Protein AF-A0A839GUZ5-F1 (afdb_monomer_lite)

Radius of gyration: 17.03 Å; chains: 1; bounding box: 44×26×49 Å

Secondary structure (DSSP, 8-state):
-EEEEEEEEE-BTB-TTGGG-TT-TTSSSSEEE-EEEEEEEEEEETTTTEEEEEEEEEEE-TTS-EEEEEEEEEEEEEEEETTEEEEEEEEEEEEEEE-GGGSTT--GGG--SBS-TT-SEEEEEEEEEEEEEEEEEEETTEEEEEEEEEETTTEEEEEEEEEE-SS---

Foldseek 3Di:
DWKKWFWKKAQCQFDPCLVLFPQNPVSRRRIGTKGWMKDKDWDADDLRFKIWMWMWIWIQPRNRWTWIKTWIWIKGWPDDDPQKTKMKIWAKMKIKTAQCLVPPPDDPVPDPFDDDSPDRMTIDIDGTWMKMKMWGHPDQFKTWIWIWTDPPNGMITIITGMGGHPDGND

pLDDT: mean 93.56, std 6.12, range [51.66, 98.44]

Sequence (170 aa):
MSLKYFGLSLHPKGDDNAELMPLNPDGKGYLVLNVGGSVSYEHFFASDKFSVKAIQALYADCALRFAGFTHLGVRAVVFQLGRHSLNGGLGPTLVYRRNWSELDGYNLSTSFFGGNPEDKWQYRMIWYAGEFEYNYRFKERTDFSVSFVPGYPNIMSLSFGVRYWLKNKE

Organism: NCBI:txid1549639

Structure (mmCIF, N/CA/C/O backbone):
data_AF-A0A839GUZ5-F1
#
_entry.id   AF-A0A839GUZ5-F1
#
loop_
_atom_site.group_PDB
_atom_site.id
_atom_site.type_symbol
_atom_site.label_atom_id
_atom_site.label_alt_id
_atom_site.label_comp_id
_atom_site.label_asym_id
_atom_site.label_entity_id
_atom_site.label_seq_id
_atom_site.pdbx_PDB_ins_code
_atom_site.Cartn_x
_atom_site.Cartn_y
_atom_site.Cartn_z
_atom_site.occupancy
_atom_site.B_iso_or_equiv
_atom_site.auth_seq_id
_atom_site.auth_comp_id
_atom_site.auth_asym_id
_atom_site.auth_atom_id
_atom_site.pdbx_PDB_model_num
ATOM 1 N N . MET A 1 1 ? -8.623 -9.215 11.159 1.00 94.88 1 MET A N 1
ATOM 2 C CA . MET A 1 1 ? -8.033 -9.699 9.889 1.00 94.88 1 MET A CA 1
ATOM 3 C C . MET A 1 1 ? -8.678 -8.947 8.737 1.00 94.88 1 MET A C 1
ATOM 5 O O . MET A 1 1 ? -9.864 -8.651 8.836 1.00 94.88 1 MET A O 1
ATOM 9 N N . SER A 1 2 ? -7.954 -8.634 7.666 1.00 97.00 2 SER A N 1
ATOM 10 C CA . SER A 1 2 ? -8.562 -8.088 6.445 1.00 97.00 2 SER A CA 1
ATOM 11 C C . SER A 1 2 ? -8.108 -8.832 5.202 1.00 97.00 2 SER A C 1
ATOM 13 O O . SER A 1 2 ? -6.964 -9.278 5.142 1.00 97.00 2 SER A O 1
ATOM 15 N N . LEU A 1 3 ? -8.980 -8.861 4.201 1.00 97.94 3 LEU A N 1
ATOM 16 C CA . LEU A 1 3 ? -8.663 -9.231 2.829 1.00 97.94 3 LEU A CA 1
ATOM 17 C C . LEU A 1 3 ? -9.056 -8.055 1.936 1.00 97.94 3 LEU A C 1
ATOM 19 O O . LEU A 1 3 ? -10.203 -7.600 1.992 1.00 97.94 3 LEU A O 1
ATOM 23 N N . LYS A 1 4 ? -8.115 -7.545 1.142 1.00 98.12 4 LYS A N 1
ATOM 24 C CA . LYS A 1 4 ? -8.364 -6.423 0.232 1.00 98.12 4 LYS A CA 1
ATOM 25 C C . LYS A 1 4 ? -7.815 -6.710 -1.147 1.00 98.12 4 LYS A C 1
ATOM 27 O O . LYS A 1 4 ? -6.736 -7.276 -1.270 1.00 98.12 4 LYS A O 1
ATOM 32 N N . TYR A 1 5 ? -8.534 -6.260 -2.159 1.00 96.50 5 TYR A N 1
ATOM 33 C CA . TYR A 1 5 ? -8.010 -6.107 -3.501 1.00 96.50 5 TYR A CA 1
ATOM 34 C C . TYR A 1 5 ? -7.038 -4.922 -3.525 1.00 96.50 5 TYR A C 1
ATOM 36 O O . TYR A 1 5 ? -7.365 -3.841 -3.021 1.00 96.50 5 TYR A O 1
ATOM 44 N N . PHE A 1 6 ? -5.842 -5.143 -4.070 1.00 89.75 6 PHE A N 1
ATOM 45 C CA . PHE A 1 6 ? -4.851 -4.099 -4.324 1.00 89.75 6 PHE A CA 1
ATOM 46 C C . PHE A 1 6 ? -4.990 -3.690 -5.783 1.00 89.75 6 PHE A C 1
ATOM 48 O O . PHE A 1 6 ? -4.690 -4.492 -6.665 1.00 89.75 6 PHE A O 1
ATOM 55 N N . GLY A 1 7 ? -5.540 -2.499 -6.014 1.00 78.75 7 GLY A N 1
ATOM 56 C CA . GLY A 1 7 ? -6.350 -2.314 -7.209 1.00 78.75 7 GLY A CA 1
ATOM 57 C C . GLY A 1 7 ? -6.048 -1.128 -8.087 1.00 78.75 7 GLY A C 1
ATOM 58 O O . GLY A 1 7 ? -6.332 -1.174 -9.281 1.00 78.75 7 GLY A O 1
ATOM 59 N N . LEU A 1 8 ? -5.537 -0.055 -7.498 1.00 91.50 8 LEU A N 1
ATOM 60 C CA . LEU A 1 8 ? -5.405 1.206 -8.203 1.00 91.50 8 LEU A CA 1
ATOM 61 C C . LEU A 1 8 ? -4.143 1.919 -7.757 1.00 91.50 8 LEU A C 1
ATOM 63 O O . LEU A 1 8 ? -3.989 2.218 -6.568 1.00 91.50 8 LEU A O 1
ATOM 67 N N . SER A 1 9 ? -3.292 2.219 -8.726 1.00 93.38 9 SER A N 1
ATOM 68 C CA . SER A 1 9 ? -2.168 3.128 -8.578 1.00 93.38 9 SER A CA 1
ATOM 69 C C . SER A 1 9 ? -2.464 4.431 -9.302 1.00 93.38 9 SER A C 1
ATOM 71 O O . SER A 1 9 ? -3.039 4.448 -10.388 1.00 93.38 9 SER A O 1
ATOM 73 N N . LEU A 1 10 ? -2.088 5.526 -8.660 1.00 93.25 10 LEU A N 1
ATOM 74 C CA . LEU A 1 10 ? -2.246 6.884 -9.146 1.00 93.25 10 LEU A CA 1
ATOM 75 C C . LEU A 1 10 ? -0.852 7.496 -9.259 1.00 93.25 10 LEU A C 1
ATOM 77 O O . LEU A 1 10 ? -0.152 7.581 -8.246 1.00 93.25 10 LEU A O 1
ATOM 81 N N . HIS A 1 11 ? -0.469 7.941 -10.452 1.00 93.31 11 HIS A N 1
ATOM 82 C CA . HIS A 1 11 ? 0.776 8.667 -10.696 1.00 93.31 11 HIS A CA 1
ATOM 83 C C . HIS A 1 11 ? 0.412 10.134 -10.961 1.00 93.31 11 HIS A C 1
ATOM 85 O O . HIS A 1 11 ? -0.047 10.471 -12.053 1.00 93.31 11 HIS A O 1
ATOM 91 N N . PRO A 1 12 ? 0.568 11.047 -9.983 1.00 90.06 12 PRO A N 1
ATOM 92 C CA . PRO A 1 12 ? 0.057 12.418 -10.092 1.00 90.06 12 PRO A CA 1
ATOM 93 C C . PRO A 1 12 ? 0.580 13.214 -11.294 1.00 90.06 12 PRO A C 1
ATOM 95 O O . PRO A 1 12 ? -0.047 14.187 -11.707 1.00 90.06 12 PRO A O 1
ATOM 98 N N . LYS A 1 13 ? 1.737 12.825 -11.838 1.00 91.94 13 LYS A N 1
ATOM 99 C CA . LYS A 1 13 ? 2.401 13.483 -12.970 1.00 91.94 13 LYS A CA 1
ATOM 100 C C . LYS A 1 13 ? 2.327 12.675 -14.273 1.00 91.94 13 LYS A C 1
ATOM 102 O O . LYS A 1 13 ? 2.929 13.096 -15.253 1.00 91.94 13 LYS A O 1
ATOM 107 N N . GLY A 1 14 ? 1.590 11.564 -14.287 1.00 90.31 14 GLY A N 1
ATOM 108 C CA . GLY A 1 14 ? 1.756 10.512 -15.290 1.00 90.31 14 GLY A CA 1
ATOM 109 C C . GLY A 1 14 ? 3.014 9.684 -15.015 1.00 90.31 14 GLY A C 1
ATOM 110 O O . GLY A 1 14 ? 3.663 9.863 -13.979 1.00 90.31 14 GLY A O 1
ATOM 111 N N . ASP A 1 15 ? 3.347 8.781 -15.933 1.00 91.12 15 ASP A N 1
ATOM 112 C CA . ASP A 1 15 ? 4.550 7.950 -15.835 1.00 91.12 15 ASP A CA 1
ATOM 113 C C . ASP A 1 15 ? 5.310 7.915 -17.165 1.00 91.12 15 ASP A C 1
ATOM 115 O O . ASP A 1 15 ? 4.720 7.695 -18.222 1.00 91.12 15 ASP A O 1
ATOM 119 N N . ASP A 1 16 ? 6.631 8.085 -17.111 1.00 92.06 16 ASP A N 1
ATOM 120 C CA . ASP A 1 16 ? 7.502 8.024 -18.294 1.00 92.06 16 ASP A CA 1
ATOM 121 C C . ASP A 1 16 ? 7.516 6.629 -18.943 1.00 92.06 16 ASP A C 1
ATOM 123 O O . ASP A 1 16 ? 7.919 6.481 -20.092 1.00 92.06 16 ASP A O 1
ATOM 127 N N . ASN A 1 17 ? 7.064 5.603 -18.217 1.00 92.31 17 ASN A N 1
ATOM 128 C CA . ASN A 1 17 ? 6.932 4.231 -18.694 1.00 92.31 17 ASN A CA 1
ATOM 129 C C . ASN A 1 17 ? 5.472 3.861 -19.010 1.00 92.31 17 ASN A C 1
ATOM 131 O O . ASN A 1 17 ? 5.143 2.676 -19.037 1.00 92.31 17 ASN A O 1
ATOM 135 N N . ALA A 1 18 ? 4.582 4.839 -19.219 1.00 93.56 18 ALA A N 1
ATOM 136 C CA . ALA A 1 18 ? 3.152 4.609 -19.446 1.00 93.56 18 ALA A CA 1
ATOM 137 C C . ALA A 1 18 ? 2.841 3.620 -20.585 1.00 93.56 18 ALA A C 1
ATOM 139 O O . ALA A 1 18 ? 1.858 2.884 -20.494 1.00 93.56 18 ALA A O 1
ATOM 140 N N . GLU A 1 19 ? 3.684 3.561 -21.620 1.00 94.12 19 GLU A N 1
ATOM 141 C CA . GLU A 1 19 ? 3.562 2.610 -22.737 1.00 94.12 19 GLU A CA 1
ATOM 142 C C . GLU A 1 19 ? 3.753 1.148 -22.301 1.00 94.12 19 GLU A C 1
ATOM 144 O O . GLU A 1 19 ? 3.205 0.233 -22.913 1.00 94.12 19 GLU A O 1
ATOM 149 N N . LEU A 1 20 ? 4.481 0.923 -21.204 1.00 94.50 20 LEU A N 1
ATOM 150 C CA . LEU A 1 20 ? 4.715 -0.397 -20.618 1.00 94.50 20 LEU A CA 1
ATOM 151 C C . LEU A 1 20 ? 3.602 -0.826 -19.660 1.00 94.50 20 LEU A C 1
ATOM 153 O O . LEU A 1 20 ? 3.734 -1.873 -19.030 1.00 94.50 20 LEU A O 1
ATOM 157 N N . MET A 1 21 ? 2.537 -0.030 -19.509 1.00 95.19 21 MET A N 1
ATOM 158 C CA . MET A 1 21 ? 1.471 -0.247 -18.532 1.00 95.19 21 MET A CA 1
ATOM 159 C C . MET A 1 21 ? 0.169 -0.675 -19.220 1.00 95.19 21 MET A C 1
ATOM 161 O O . MET A 1 21 ? -0.614 0.174 -19.638 1.00 95.19 21 MET A O 1
ATOM 165 N N . PRO A 1 22 ? -0.135 -1.981 -19.329 1.00 94.38 22 PRO A N 1
ATOM 166 C CA . PRO A 1 22 ? -1.241 -2.449 -20.169 1.00 94.38 22 PRO A CA 1
ATOM 167 C C . PRO A 1 22 ? -2.630 -2.082 -19.634 1.00 94.38 22 PRO A C 1
ATOM 169 O O . PRO A 1 22 ? -3.590 -2.012 -20.395 1.00 94.38 22 PRO A O 1
ATOM 172 N N . LEU A 1 23 ? -2.754 -1.861 -18.320 1.00 94.94 23 LEU A N 1
ATOM 173 C CA . LEU A 1 23 ? -4.014 -1.515 -17.650 1.00 94.94 23 LEU A CA 1
ATOM 174 C C . LEU A 1 23 ? -4.090 -0.024 -17.277 1.00 94.94 23 LEU A C 1
ATOM 176 O O . LEU A 1 23 ? -4.576 0.345 -16.206 1.00 94.94 23 LEU A O 1
ATOM 180 N N . ASN A 1 24 ? -3.578 0.816 -18.172 1.00 95.06 24 ASN A N 1
ATOM 181 C CA . ASN A 1 24 ? -3.536 2.272 -18.099 1.00 95.06 24 ASN A CA 1
ATOM 182 C C . ASN A 1 24 ? -4.616 2.870 -19.028 1.00 95.06 24 ASN A C 1
ATOM 184 O O . ASN A 1 24 ? -4.344 3.103 -20.208 1.00 95.06 24 ASN A O 1
ATOM 188 N N . PRO A 1 25 ? -5.860 3.086 -18.557 1.00 92.56 25 PRO A N 1
ATOM 189 C CA . PRO A 1 25 ? -6.961 3.545 -19.407 1.00 92.56 25 PRO A CA 1
ATOM 190 C C . PRO A 1 25 ? -6.768 4.953 -19.985 1.00 92.56 25 PRO A C 1
ATOM 192 O O . PRO A 1 25 ? -7.411 5.283 -20.979 1.00 92.56 25 PRO A O 1
ATOM 195 N N . ASP A 1 26 ? -5.921 5.791 -19.378 1.00 93.06 26 ASP A N 1
ATOM 196 C CA . ASP A 1 26 ? -5.631 7.140 -19.876 1.00 93.06 26 ASP A CA 1
ATOM 197 C C . ASP A 1 26 ? -4.449 7.194 -20.859 1.00 93.06 26 ASP A C 1
ATOM 199 O O . ASP A 1 26 ? -4.219 8.229 -21.489 1.00 93.06 26 ASP A O 1
ATOM 203 N N . GLY A 1 27 ? -3.700 6.095 -20.997 1.00 93.19 27 GLY A N 1
ATOM 204 C CA . GLY A 1 27 ? -2.520 5.990 -21.858 1.00 93.19 27 GLY A CA 1
ATOM 205 C C . GLY A 1 27 ? -1.314 6.823 -21.403 1.00 93.19 27 GLY A C 1
ATOM 206 O O . GLY A 1 27 ? -0.256 6.727 -22.014 1.00 93.19 27 GLY A O 1
ATOM 207 N N . LYS A 1 28 ? -1.432 7.615 -20.330 1.00 94.25 28 LYS A N 1
ATOM 208 C CA . LYS A 1 28 ? -0.373 8.491 -19.793 1.00 94.25 28 LYS A CA 1
ATOM 209 C C . LYS A 1 28 ? 0.108 8.062 -18.404 1.00 94.25 28 LYS A C 1
ATOM 211 O O . LYS A 1 28 ? 1.041 8.654 -17.866 1.00 94.25 28 LYS A O 1
ATOM 216 N N . GLY A 1 29 ? -0.505 7.030 -17.830 1.00 92.69 29 GLY A N 1
ATOM 217 C CA . GLY A 1 29 ? -0.088 6.413 -16.576 1.00 92.69 29 GLY A CA 1
ATOM 218 C C . GLY A 1 29 ? -0.628 7.133 -15.349 1.00 92.69 29 GLY A C 1
ATOM 219 O O . GLY A 1 29 ? -0.207 6.808 -14.244 1.00 92.69 29 GLY A O 1
ATOM 220 N N . TYR A 1 30 ? -1.550 8.094 -15.498 1.00 94.12 30 TYR A N 1
ATOM 221 C CA . TYR A 1 30 ? -2.121 8.789 -14.338 1.00 94.12 30 TYR A CA 1
ATOM 222 C C . TYR A 1 30 ? -2.852 7.827 -13.415 1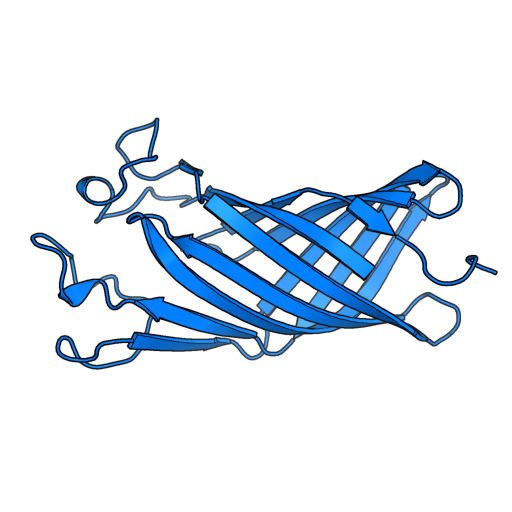.00 94.12 30 TYR A C 1
ATOM 224 O O . TYR A 1 30 ? -2.778 7.964 -12.191 1.00 94.12 30 TYR A O 1
ATOM 232 N N . LEU A 1 31 ? -3.553 6.863 -14.002 1.00 94.56 31 LEU A N 1
ATOM 233 C CA . LEU A 1 31 ? -4.269 5.823 -13.299 1.00 94.56 31 LEU A CA 1
ATOM 234 C C . LEU A 1 31 ? -3.914 4.481 -13.927 1.00 94.56 31 LEU A C 1
ATOM 236 O O . LEU A 1 31 ? -4.063 4.279 -15.126 1.00 94.56 31 LEU A O 1
ATOM 240 N N . VAL A 1 32 ? -3.478 3.539 -13.099 1.00 95.50 32 VAL A N 1
ATOM 241 C CA . VAL A 1 32 ? -3.153 2.186 -13.548 1.00 95.50 32 VAL A CA 1
ATOM 242 C C . VAL A 1 32 ? -3.849 1.194 -12.641 1.00 95.50 32 VAL A C 1
ATOM 244 O O . VAL A 1 32 ? -3.721 1.245 -11.413 1.00 95.50 32 VAL A O 1
ATOM 247 N N . LEU A 1 33 ? -4.613 0.290 -13.245 1.00 94.56 33 LEU A N 1
ATOM 248 C CA . LEU A 1 33 ? -5.232 -0.799 -12.507 1.00 94.56 33 LEU A CA 1
ATOM 249 C C . LEU A 1 33 ? -4.172 -1.862 -12.220 1.00 94.56 33 LEU A C 1
ATOM 251 O O . LEU A 1 33 ? -3.536 -2.393 -13.126 1.00 94.56 33 LEU A O 1
ATOM 255 N N . ASN A 1 34 ? -4.006 -2.190 -10.944 1.00 94.94 34 ASN A N 1
ATOM 256 C CA . ASN A 1 34 ? -3.187 -3.317 -10.514 1.00 94.94 34 ASN A CA 1
ATOM 257 C C . ASN A 1 34 ? -4.095 -4.480 -10.157 1.00 94.94 34 ASN A C 1
ATOM 259 O O . ASN A 1 34 ? -5.193 -4.271 -9.649 1.00 94.94 34 ASN A O 1
ATOM 263 N N . VAL A 1 35 ? -3.637 -5.705 -10.403 1.00 95.19 35 VAL A N 1
ATOM 264 C CA . VAL A 1 35 ? -4.422 -6.905 -10.102 1.00 95.19 35 VAL A CA 1
ATOM 265 C C . VAL A 1 35 ? -3.727 -7.684 -9.005 1.00 95.19 35 VAL A C 1
ATOM 267 O O . VAL A 1 35 ? -2.651 -8.241 -9.205 1.00 95.19 35 VAL A O 1
ATOM 270 N N . GLY A 1 36 ? -4.346 -7.751 -7.835 1.00 96.75 36 GLY A N 1
ATOM 271 C CA . GLY A 1 36 ? -3.835 -8.557 -6.740 1.00 96.75 36 GLY A CA 1
ATOM 272 C C . GLY A 1 36 ? -4.564 -8.299 -5.443 1.00 96.75 36 GLY A C 1
ATOM 273 O O . GLY A 1 36 ? -5.678 -7.773 -5.416 1.00 96.75 36 GLY A O 1
ATOM 274 N N . GLY A 1 37 ? -3.932 -8.674 -4.341 1.00 97.56 37 GLY A N 1
ATOM 275 C CA . GLY A 1 37 ? -4.558 -8.536 -3.043 1.00 97.56 37 GLY A CA 1
ATOM 276 C C . GLY A 1 37 ? -3.578 -8.454 -1.895 1.00 97.56 37 GLY A C 1
ATOM 277 O O . GLY A 1 37 ? -2.378 -8.693 -2.021 1.00 97.56 37 GLY A O 1
ATOM 278 N N . SER A 1 38 ? -4.132 -8.106 -0.745 1.00 97.81 38 SER A N 1
ATOM 279 C CA . SER A 1 38 ? -3.429 -8.071 0.521 1.00 97.81 38 SER A CA 1
ATOM 280 C C . SER A 1 38 ? -4.234 -8.752 1.610 1.00 97.81 38 SER A C 1
ATOM 282 O O . SER A 1 38 ? -5.466 -8.662 1.670 1.00 97.81 38 SER A O 1
ATOM 284 N N . VAL A 1 39 ? -3.501 -9.411 2.496 1.00 98.19 39 VAL A N 1
ATOM 285 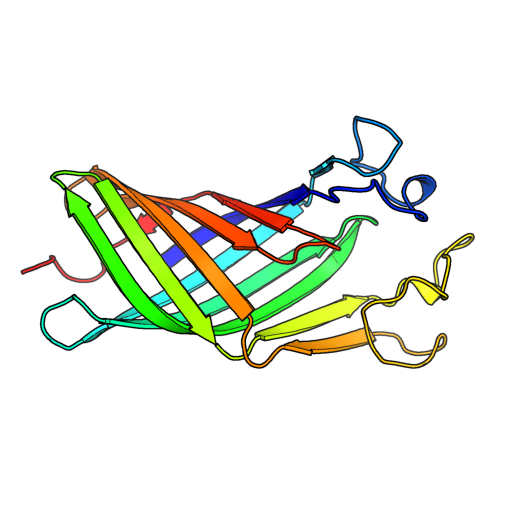C CA . VAL A 1 39 ? -4.005 -9.905 3.769 1.00 98.19 39 VAL A CA 1
ATOM 286 C C . VAL A 1 39 ? -3.369 -9.101 4.887 1.00 98.19 39 VAL A C 1
ATOM 288 O O . VAL A 1 39 ? -2.200 -8.718 4.807 1.00 98.19 39 VAL A O 1
ATOM 291 N N . SER A 1 40 ? -4.138 -8.829 5.937 1.00 97.88 40 SER A N 1
ATOM 292 C CA . SER A 1 40 ? -3.586 -8.181 7.122 1.00 97.88 40 SER A CA 1
ATOM 293 C C . SER A 1 40 ? -4.109 -8.763 8.422 1.00 97.88 40 SER A C 1
ATOM 295 O O . SER A 1 40 ? -5.258 -9.216 8.526 1.00 97.88 40 SER A O 1
ATOM 297 N N . TYR A 1 41 ? -3.252 -8.693 9.430 1.00 98.00 41 TYR A N 1
ATOM 298 C CA . TYR A 1 41 ? -3.592 -8.931 10.819 1.00 98.00 41 TYR A CA 1
ATOM 299 C C . TYR A 1 41 ? -3.342 -7.652 11.610 1.00 98.00 41 TYR A C 1
ATOM 301 O O . TYR A 1 41 ? -2.329 -6.986 11.419 1.00 98.00 41 TYR A O 1
ATOM 309 N N . GLU A 1 42 ? -4.278 -7.315 12.488 1.00 97.06 42 GLU A N 1
ATOM 310 C CA . GLU A 1 42 ? -4.230 -6.112 13.307 1.00 97.06 42 GLU A CA 1
ATOM 311 C C . GLU A 1 42 ? -4.566 -6.485 14.746 1.00 97.06 42 GLU A C 1
ATOM 313 O O . GLU A 1 42 ? -5.546 -7.198 14.991 1.00 97.06 42 GLU A O 1
ATOM 318 N N . HIS A 1 43 ? -3.749 -6.000 15.676 1.00 95.50 43 HIS A N 1
ATOM 319 C CA . HIS A 1 43 ? -3.924 -6.191 17.105 1.00 95.50 43 HIS A CA 1
ATOM 320 C C . HIS A 1 43 ? -4.004 -4.833 17.795 1.00 95.50 43 HIS A C 1
ATOM 322 O O . HIS A 1 43 ? -3.038 -4.069 17.786 1.00 95.50 43 HIS A O 1
ATOM 328 N N . PHE A 1 44 ? -5.171 -4.540 18.365 1.00 94.88 44 PHE A N 1
ATOM 329 C CA . PHE A 1 44 ? -5.421 -3.321 19.122 1.00 94.88 44 PHE A CA 1
ATOM 330 C C . PHE A 1 44 ? -4.901 -3.447 20.554 1.00 94.88 44 PHE A C 1
ATOM 332 O O . PHE A 1 44 ? -4.951 -4.519 21.155 1.00 94.88 44 PHE A O 1
ATOM 339 N N . PHE A 1 45 ? -4.405 -2.336 21.084 1.00 93.06 45 PHE A N 1
ATOM 340 C CA . PHE A 1 45 ? -3.944 -2.183 22.457 1.00 93.06 45 PHE A CA 1
ATOM 341 C C . PHE A 1 45 ? -4.268 -0.766 22.958 1.00 93.06 45 PHE A C 1
ATOM 343 O O . PHE A 1 45 ? -4.695 0.098 22.191 1.00 93.06 45 PHE A O 1
ATOM 350 N N . ALA A 1 46 ? -4.080 -0.525 24.261 1.00 88.56 46 ALA A N 1
ATOM 351 C CA . ALA A 1 46 ? -4.357 0.767 24.901 1.00 88.56 46 ALA A CA 1
ATOM 352 C C . ALA A 1 46 ? -5.782 1.293 24.603 1.00 88.56 46 ALA A C 1
ATOM 354 O O . ALA A 1 46 ? -5.969 2.343 23.982 1.00 88.56 46 ALA A O 1
ATOM 355 N N . SER A 1 47 ? -6.786 0.531 25.058 1.00 85.19 47 SER A N 1
ATOM 356 C CA . SER A 1 47 ? -8.218 0.860 24.938 1.00 85.19 47 SER A CA 1
ATOM 357 C C . SER A 1 47 ? -8.670 1.097 23.493 1.00 85.19 47 SER A C 1
ATOM 359 O O . SER A 1 47 ? -9.364 2.070 23.208 1.00 85.19 47 SER A O 1
ATOM 361 N N . ASP A 1 48 ? -8.217 0.242 22.574 1.00 86.81 48 ASP A N 1
ATOM 362 C CA . ASP A 1 48 ? -8.551 0.272 21.145 1.00 86.81 48 ASP A CA 1
ATOM 363 C C . ASP A 1 48 ? -8.208 1.569 20.396 1.00 86.81 48 ASP A C 1
ATOM 365 O O . ASP A 1 48 ? -8.656 1.774 19.266 1.00 86.81 48 ASP A O 1
ATOM 369 N N . LYS A 1 49 ? -7.383 2.443 20.985 1.00 92.75 49 LYS A N 1
ATOM 370 C CA . LYS A 1 49 ? -6.918 3.675 20.330 1.00 92.75 49 LYS A CA 1
ATOM 371 C C . LYS A 1 49 ? -5.684 3.452 19.471 1.00 92.75 49 LYS A C 1
ATOM 373 O O . LYS A 1 49 ? -5.489 4.193 18.510 1.00 92.75 49 LYS A O 1
ATOM 378 N N . PHE A 1 50 ? -4.873 2.453 19.809 1.00 96.88 50 PHE A N 1
ATOM 379 C CA . PHE A 1 50 ? -3.632 2.134 19.118 1.00 96.88 50 PHE A CA 1
ATOM 380 C C . PHE A 1 50 ? -3.634 0.681 18.656 1.00 96.88 50 PHE A C 1
ATOM 382 O O . PHE A 1 50 ? -4.294 -0.173 19.248 1.00 96.88 50 PHE A O 1
ATOM 389 N N . SER A 1 51 ? -2.903 0.387 17.587 1.00 97.19 51 SER A N 1
ATOM 390 C CA . SER A 1 51 ? -2.754 -0.982 17.102 1.00 97.19 51 SER A CA 1
ATOM 391 C C . SER A 1 51 ? -1.408 -1.213 16.429 1.00 97.19 51 SER A C 1
ATOM 393 O O . SER A 1 51 ? -0.734 -0.282 15.984 1.00 97.19 51 SER A O 1
ATOM 395 N N . VAL A 1 52 ? -1.007 -2.481 16.374 1.00 97.75 52 VAL A N 1
ATOM 396 C CA . VAL A 1 52 ? 0.033 -2.956 15.459 1.00 97.75 52 VAL A CA 1
ATOM 397 C C . VAL A 1 52 ? -0.632 -3.721 14.327 1.00 97.75 52 VAL A C 1
ATOM 399 O O . VAL A 1 52 ? -1.555 -4.509 14.559 1.00 97.75 52 VAL A O 1
ATOM 402 N N . LYS A 1 53 ? -0.173 -3.501 13.097 1.00 97.94 53 LYS A N 1
ATOM 403 C CA . LYS A 1 53 ? -0.712 -4.156 11.904 1.00 97.94 53 LYS A CA 1
ATOM 404 C C . LYS A 1 53 ? 0.411 -4.700 11.038 1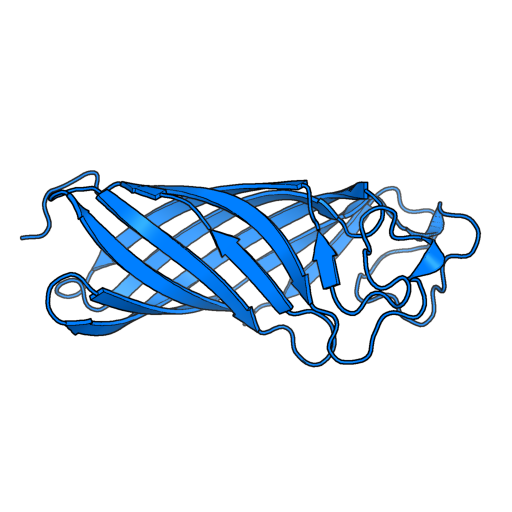.00 97.94 53 LYS A C 1
ATOM 406 O O . LYS A 1 53 ? 1.339 -3.977 10.690 1.00 97.94 53 LYS A O 1
ATOM 411 N N . ALA A 1 54 ? 0.278 -5.965 10.665 1.00 98.44 54 ALA A N 1
ATOM 412 C CA . ALA A 1 54 ? 1.115 -6.614 9.670 1.00 98.44 54 ALA A CA 1
ATOM 413 C C . ALA A 1 54 ? 0.310 -6.789 8.380 1.00 98.44 54 ALA A C 1
ATOM 415 O O . ALA A 1 54 ? -0.842 -7.232 8.427 1.00 98.44 54 ALA A O 1
ATOM 416 N N . ILE A 1 55 ? 0.906 -6.446 7.239 1.00 98.31 55 ILE A N 1
ATOM 417 C CA . ILE A 1 55 ? 0.288 -6.582 5.917 1.00 98.31 55 ILE A CA 1
ATOM 418 C C . ILE A 1 55 ? 1.243 -7.337 5.005 1.00 98.31 55 ILE A C 1
ATOM 420 O O . ILE A 1 55 ? 2.427 -7.011 4.931 1.00 98.31 55 ILE A O 1
ATOM 424 N N . GLN A 1 56 ? 0.696 -8.305 4.280 1.00 98.38 56 GLN A N 1
ATOM 425 C CA . GLN A 1 56 ? 1.362 -8.947 3.161 1.00 98.38 56 GLN A CA 1
ATOM 426 C C . GLN A 1 56 ? 0.505 -8.750 1.915 1.00 98.38 56 GLN A C 1
ATOM 428 O O . GLN A 1 56 ? -0.655 -9.168 1.886 1.00 98.38 56 GLN A O 1
ATOM 433 N N . ALA A 1 57 ? 1.074 -8.121 0.892 1.00 97.75 57 ALA A N 1
ATOM 434 C CA . ALA A 1 57 ? 0.428 -7.917 -0.397 1.00 97.75 57 ALA A CA 1
ATOM 435 C C . ALA A 1 57 ? 1.214 -8.596 -1.510 1.00 97.75 57 ALA A C 1
ATOM 437 O O . ALA A 1 57 ? 2.443 -8.558 -1.501 1.00 97.75 57 ALA A O 1
ATOM 438 N N . LEU A 1 58 ? 0.493 -9.187 -2.458 1.00 98.06 58 LEU A N 1
ATOM 439 C CA . LEU A 1 58 ? 1.018 -9.773 -3.688 1.00 98.06 58 LEU A CA 1
ATOM 440 C C . LEU A 1 58 ? 0.111 -9.333 -4.837 1.00 98.06 58 LEU A C 1
ATOM 442 O O . LEU A 1 58 ? -1.115 -9.444 -4.741 1.00 98.06 58 LEU A O 1
ATOM 446 N N . TYR A 1 59 ? 0.700 -8.805 -5.902 1.00 97.06 59 TYR A N 1
ATOM 447 C CA . TYR A 1 59 ? -0.045 -8.224 -7.013 1.00 97.06 59 TYR A CA 1
ATOM 448 C C . TYR A 1 59 ? 0.782 -8.191 -8.298 1.00 97.06 59 TYR 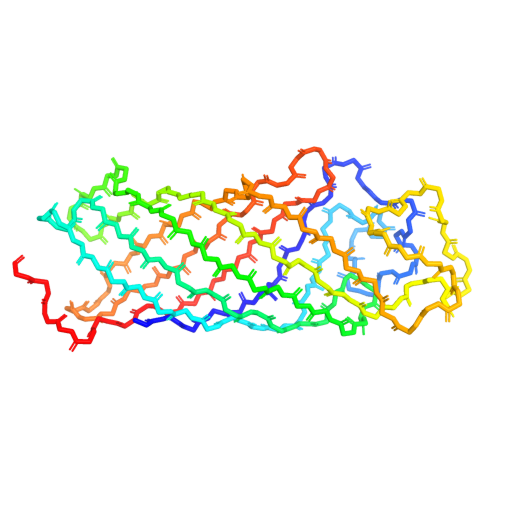A C 1
ATOM 450 O O . TYR A 1 59 ? 1.997 -8.370 -8.282 1.00 97.06 59 TYR A O 1
ATOM 458 N N . ALA A 1 60 ? 0.106 -7.978 -9.419 1.00 96.50 60 ALA A N 1
ATOM 459 C CA . ALA A 1 60 ? 0.708 -7.551 -10.667 1.00 96.50 60 ALA A CA 1
ATOM 460 C C . ALA A 1 60 ? 0.831 -6.018 -10.642 1.00 96.50 60 ALA A C 1
ATOM 462 O O . ALA A 1 60 ? -0.179 -5.319 -10.494 1.00 96.50 60 ALA A O 1
ATOM 463 N N . ASP A 1 61 ? 2.059 -5.506 -10.715 1.00 94.00 61 ASP A N 1
ATOM 464 C CA . ASP A 1 61 ? 2.355 -4.073 -10.746 1.00 94.00 61 ASP A CA 1
ATOM 465 C C . ASP A 1 61 ? 1.885 -3.408 -12.049 1.00 94.00 61 ASP A C 1
ATOM 467 O O . ASP A 1 61 ? 1.165 -4.005 -12.852 1.00 94.00 61 ASP A O 1
ATOM 471 N N . CYS A 1 62 ? 2.222 -2.130 -12.239 1.00 93.00 62 CYS A N 1
ATOM 472 C CA . CYS A 1 62 ? 1.720 -1.345 -13.365 1.00 93.00 62 CYS A CA 1
ATOM 473 C C . CYS A 1 62 ? 2.126 -1.924 -14.732 1.00 93.00 62 CYS A C 1
ATOM 475 O O . CYS A 1 62 ? 1.381 -1.737 -15.687 1.00 93.00 62 CYS A O 1
ATOM 477 N N . ALA A 1 63 ? 3.224 -2.687 -14.815 1.00 94.62 63 ALA A N 1
ATOM 478 C CA . ALA A 1 63 ? 3.673 -3.369 -16.032 1.00 94.62 63 ALA A CA 1
ATOM 479 C C . ALA A 1 63 ? 3.195 -4.833 -16.119 1.00 94.62 63 ALA A C 1
ATOM 481 O O . ALA A 1 63 ? 3.752 -5.638 -16.867 1.00 94.62 63 ALA A O 1
ATOM 482 N N . LEU A 1 64 ? 2.184 -5.209 -15.323 1.00 95.00 64 LEU A N 1
ATOM 483 C CA . LEU A 1 64 ? 1.699 -6.584 -15.160 1.00 95.00 64 LEU A CA 1
ATOM 484 C C . LEU A 1 64 ? 2.780 -7.586 -14.721 1.00 95.00 64 LEU A C 1
ATOM 486 O O . LEU A 1 64 ? 2.669 -8.791 -14.963 1.00 95.00 64 LEU A O 1
ATOM 490 N N . ARG A 1 65 ? 3.822 -7.111 -14.035 1.00 95.56 65 ARG A N 1
ATOM 491 C CA . ARG A 1 65 ? 4.874 -7.961 -13.478 1.00 95.56 65 ARG A CA 1
ATOM 492 C C . ARG A 1 65 ? 4.587 -8.250 -12.014 1.00 95.56 65 ARG A C 1
ATOM 494 O O . ARG A 1 65 ? 3.933 -7.480 -11.321 1.00 95.56 65 ARG A O 1
ATOM 501 N N . PHE A 1 66 ? 5.059 -9.391 -11.521 1.00 96.88 66 PHE A N 1
ATOM 502 C CA . PHE A 1 66 ? 4.826 -9.742 -10.124 1.00 96.88 66 PHE A CA 1
ATOM 503 C C . PHE A 1 66 ? 5.519 -8.747 -9.187 1.00 96.88 66 PHE A C 1
ATOM 505 O O . PHE A 1 66 ? 6.717 -8.483 -9.315 1.00 96.88 66 PHE A O 1
ATOM 512 N N . ALA A 1 67 ? 4.778 -8.290 -8.188 1.00 96.88 67 ALA A N 1
ATOM 513 C CA . ALA A 1 67 ? 5.231 -7.417 -7.129 1.00 96.88 67 ALA A CA 1
ATOM 514 C C . ALA A 1 67 ? 4.533 -7.739 -5.806 1.00 96.88 67 ALA A C 1
ATOM 516 O O . ALA A 1 67 ? 3.576 -8.514 -5.720 1.00 96.88 67 ALA A O 1
ATOM 517 N N . GLY A 1 68 ? 5.044 -7.143 -4.741 1.00 96.69 68 GLY A N 1
ATOM 518 C CA . GLY A 1 68 ? 4.472 -7.276 -3.422 1.00 96.69 68 GLY A CA 1
ATOM 519 C C . GLY A 1 68 ? 5.052 -6.275 -2.446 1.00 96.69 68 GLY A C 1
ATOM 520 O O . GLY A 1 68 ? 5.989 -5.526 -2.739 1.00 96.69 68 GLY A O 1
ATOM 521 N N . PHE A 1 69 ? 4.458 -6.264 -1.261 1.00 97.19 69 PHE A N 1
ATOM 522 C CA . PHE A 1 69 ? 5.043 -5.576 -0.128 1.00 97.19 69 PHE A CA 1
ATOM 523 C C . PHE A 1 69 ? 4.741 -6.301 1.175 1.00 97.19 69 PHE A C 1
ATOM 525 O O . PHE A 1 69 ? 3.676 -6.902 1.348 1.00 97.19 69 PHE A O 1
ATOM 532 N N . THR A 1 70 ? 5.678 -6.180 2.106 1.00 98.44 70 THR A N 1
ATOM 533 C CA . THR A 1 70 ? 5.528 -6.601 3.496 1.00 98.44 70 THR A CA 1
ATOM 534 C C . THR A 1 70 ? 5.613 -5.358 4.367 1.00 98.44 70 THR A C 1
ATOM 536 O O . THR A 1 70 ? 6.596 -4.622 4.295 1.00 98.44 70 THR A O 1
ATOM 539 N N . HIS A 1 71 ? 4.588 -5.114 5.178 1.00 98.25 71 HIS A N 1
ATOM 540 C CA . HIS A 1 71 ? 4.491 -3.945 6.049 1.00 98.25 71 HIS A CA 1
ATOM 541 C C . HIS A 1 71 ? 4.277 -4.371 7.496 1.00 98.25 71 HIS A C 1
ATOM 543 O O . HIS A 1 71 ? 3.469 -5.263 7.770 1.00 98.25 71 HIS A O 1
ATOM 549 N N . LEU A 1 72 ? 4.947 -3.683 8.414 1.00 98.44 72 LEU A N 1
ATOM 550 C CA . LEU A 1 72 ? 4.679 -3.755 9.843 1.00 98.44 72 LEU A CA 1
ATOM 551 C C . LEU A 1 72 ? 4.566 -2.329 10.374 1.00 98.44 72 LEU A C 1
ATOM 553 O O . LEU A 1 72 ? 5.542 -1.587 10.343 1.00 98.44 72 LEU A O 1
ATOM 557 N N . GLY A 1 73 ? 3.387 -1.948 10.854 1.00 97.50 73 GLY A N 1
ATOM 558 C CA . GLY A 1 73 ? 3.104 -0.570 11.241 1.00 97.50 73 GLY A CA 1
ATOM 559 C C . GLY A 1 73 ? 2.444 -0.443 12.598 1.00 97.50 73 GLY A C 1
ATOM 560 O O . GLY A 1 73 ? 1.666 -1.305 13.017 1.00 97.50 73 GLY A O 1
ATOM 561 N N . VAL A 1 74 ? 2.735 0.675 13.257 1.00 97.88 74 VAL A N 1
ATOM 562 C CA . VAL A 1 74 ? 1.950 1.177 14.384 1.00 97.88 74 VAL A CA 1
ATOM 563 C C . VAL A 1 74 ? 0.859 2.090 13.844 1.00 97.88 74 VAL A C 1
ATOM 565 O O . VAL A 1 74 ? 1.066 2.821 12.872 1.00 97.88 74 VAL A O 1
ATOM 568 N N . ARG A 1 75 ? -0.321 2.042 14.454 1.00 97.88 75 ARG A N 1
ATOM 569 C CA . ARG A 1 75 ? -1.481 2.816 14.016 1.00 97.88 75 ARG A CA 1
ATOM 570 C C . ARG A 1 75 ? -2.191 3.440 15.198 1.00 97.88 75 ARG A C 1
ATOM 572 O O . ARG A 1 75 ? -2.111 2.946 16.323 1.00 97.88 75 ARG A O 1
ATOM 579 N N . ALA A 1 76 ? -2.924 4.498 14.902 1.00 97.69 76 ALA A N 1
ATOM 580 C CA . ALA A 1 76 ? -3.849 5.142 15.809 1.00 97.69 76 ALA A CA 1
ATOM 581 C C . ALA A 1 76 ? -5.211 5.323 15.131 1.00 97.69 76 ALA A C 1
ATOM 583 O O . ALA A 1 76 ? -5.305 5.574 13.922 1.00 97.69 76 ALA A O 1
ATOM 584 N N . VAL A 1 77 ? -6.271 5.235 15.928 1.00 97.19 77 VAL A N 1
ATOM 585 C CA . VAL A 1 77 ? -7.614 5.642 15.512 1.00 97.19 77 VAL A CA 1
ATOM 586 C C . VAL A 1 77 ? -7.637 7.168 15.435 1.00 97.19 77 VAL A C 1
ATOM 588 O O . VAL A 1 77 ? -7.498 7.846 16.449 1.00 97.19 77 VAL A O 1
ATOM 591 N N . VAL A 1 78 ? -7.827 7.711 14.233 1.00 97.31 78 VAL A N 1
ATOM 592 C CA . VAL A 1 78 ? -7.971 9.159 14.007 1.00 97.31 78 VAL A CA 1
ATOM 593 C C . VAL A 1 78 ? -9.362 9.608 14.441 1.00 97.31 78 VAL A C 1
ATOM 595 O O . VAL A 1 78 ? -9.506 10.595 15.156 1.00 97.31 78 VAL A O 1
ATOM 598 N N . PHE A 1 79 ? -10.394 8.863 14.037 1.00 96.81 79 PHE A N 1
ATOM 5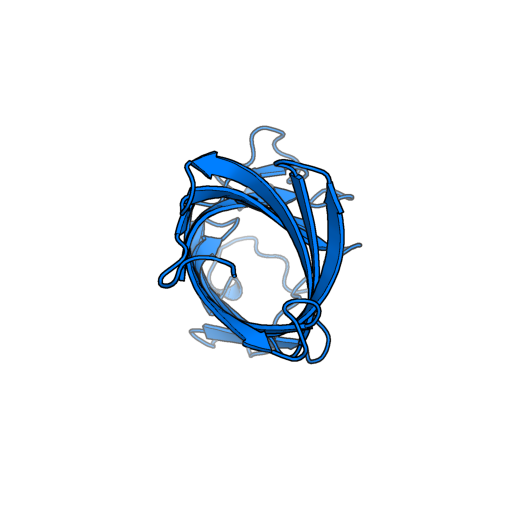99 C CA . PHE A 1 79 ? -11.748 9.044 14.549 1.00 96.81 79 PHE A CA 1
ATOM 600 C C . PHE A 1 79 ? -12.559 7.748 14.482 1.00 96.81 79 PHE A C 1
ATOM 602 O O . PHE A 1 79 ? -12.320 6.878 13.641 1.00 96.81 79 PHE A O 1
ATOM 609 N N . GLN A 1 80 ? -13.577 7.664 15.337 1.00 95.50 80 GLN A N 1
ATOM 610 C CA . GLN A 1 80 ? -14.641 6.665 15.286 1.00 95.50 80 GLN A CA 1
ATOM 611 C C . GLN A 1 80 ? -15.963 7.384 15.581 1.00 95.50 80 GLN A C 1
ATOM 613 O O . GLN A 1 80 ? -16.154 7.904 16.676 1.00 95.50 80 GLN A O 1
ATOM 618 N N . LEU A 1 81 ? -16.870 7.419 14.604 1.00 95.94 81 LEU A N 1
ATOM 619 C CA . LEU A 1 81 ? -18.188 8.043 14.721 1.00 95.94 81 LEU A CA 1
ATOM 620 C C . LEU A 1 81 ? -19.254 7.075 14.207 1.00 95.94 81 LEU A C 1
ATOM 622 O O . LEU A 1 81 ? -19.350 6.807 13.007 1.00 95.94 81 LEU A O 1
ATOM 626 N N . GLY A 1 82 ? -20.047 6.522 15.126 1.00 94.38 82 GLY A N 1
ATOM 627 C CA . GLY A 1 82 ? -21.033 5.493 14.803 1.00 94.38 82 GLY A CA 1
ATOM 628 C C . GLY A 1 82 ? -20.392 4.327 14.043 1.00 94.38 82 GLY A C 1
ATOM 629 O O . GLY A 1 82 ? -19.467 3.676 14.534 1.00 94.38 82 GLY A O 1
ATOM 630 N N . ARG A 1 83 ? -20.862 4.089 12.815 1.00 96.25 83 ARG A N 1
ATOM 631 C CA . ARG A 1 83 ? -20.370 3.018 11.931 1.00 96.25 83 ARG A CA 1
ATOM 632 C C . ARG A 1 83 ? -19.085 3.366 11.175 1.00 96.25 83 ARG A C 1
ATOM 634 O O . ARG A 1 83 ? -18.538 2.491 10.513 1.00 96.25 83 ARG A O 1
ATOM 641 N N . HIS A 1 84 ? -18.595 4.597 11.269 1.00 97.62 84 HIS A N 1
ATOM 642 C CA . HIS A 1 84 ? -17.444 5.075 10.508 1.00 97.62 84 HIS A CA 1
ATOM 643 C C . HIS A 1 84 ? -16.194 5.137 11.381 1.00 97.62 84 HIS A C 1
ATOM 645 O O . HIS A 1 84 ? -16.256 5.595 12.524 1.00 97.62 84 HIS A O 1
ATOM 651 N N . SER A 1 85 ? -15.049 4.735 10.838 1.00 97.19 85 SER A N 1
ATOM 652 C CA . SER A 1 85 ? -13.753 5.057 11.434 1.00 97.19 85 SER A CA 1
ATOM 653 C C . SER A 1 85 ? -12.666 5.314 10.417 1.00 97.19 85 SER A C 1
ATOM 655 O O . SER A 1 85 ? -12.687 4.783 9.310 1.00 97.19 85 SER A O 1
ATOM 657 N N . LEU A 1 86 ? -11.692 6.109 10.841 1.00 98.19 86 LEU A N 1
ATOM 658 C CA . LEU A 1 86 ? -10.453 6.350 10.124 1.00 98.19 86 LEU A CA 1
ATOM 659 C C . LEU A 1 86 ? -9.286 6.003 11.037 1.00 98.19 86 LEU A C 1
ATOM 661 O O . LEU A 1 86 ? -9.256 6.400 12.201 1.00 98.19 86 LEU A O 1
ATOM 665 N N . ASN A 1 87 ? -8.323 5.276 10.489 1.00 97.81 87 ASN A N 1
ATOM 666 C CA . ASN A 1 87 ? -7.079 4.926 11.158 1.00 97.81 87 ASN A CA 1
ATOM 667 C C . ASN A 1 87 ? -5.927 5.503 10.345 1.00 97.81 87 ASN A C 1
ATOM 669 O O . ASN A 1 87 ? -5.977 5.487 9.114 1.00 97.81 87 ASN A O 1
ATOM 673 N N . GLY A 1 88 ? -4.909 5.999 11.035 1.00 98.12 88 GLY A N 1
ATOM 674 C CA . GLY A 1 88 ? -3.651 6.435 10.445 1.00 98.12 88 GLY A CA 1
ATOM 675 C C . GLY A 1 88 ? -2.525 5.593 11.021 1.00 98.12 88 GLY A C 1
ATOM 676 O O . GLY A 1 88 ? -2.535 5.289 12.213 1.00 98.12 88 GLY A O 1
ATOM 677 N N . GLY A 1 89 ? -1.574 5.190 10.192 1.00 97.19 89 GLY A N 1
ATOM 678 C CA . GLY A 1 89 ? -0.437 4.400 10.638 1.00 97.19 89 GLY A CA 1
ATOM 679 C C . GLY A 1 89 ? 0.820 4.680 9.847 1.00 97.19 89 GLY A C 1
ATOM 680 O O . GLY A 1 89 ? 0.765 5.241 8.754 1.00 97.19 89 GLY A O 1
ATOM 681 N N . LEU A 1 90 ? 1.945 4.280 10.427 1.00 97.62 90 LEU A N 1
ATOM 682 C CA . LEU A 1 90 ? 3.252 4.342 9.795 1.00 97.62 90 LEU A CA 1
ATOM 683 C C . LEU A 1 90 ? 4.110 3.147 10.205 1.00 97.62 90 LEU A C 1
ATOM 685 O O . LEU A 1 90 ? 3.964 2.606 11.305 1.00 97.62 90 LEU A O 1
ATOM 689 N N . GLY A 1 91 ? 5.036 2.763 9.335 1.00 97.62 91 GLY A N 1
ATOM 690 C CA . GLY A 1 91 ? 6.034 1.768 9.691 1.00 97.62 91 GLY A CA 1
ATOM 691 C C . GLY A 1 91 ? 6.894 1.264 8.540 1.00 97.62 91 GLY A C 1
ATOM 692 O O . GLY A 1 91 ? 6.704 1.662 7.381 1.00 97.62 91 GLY A O 1
ATOM 693 N N . PRO A 1 92 ? 7.854 0.382 8.863 1.00 98.00 92 PRO A N 1
ATOM 694 C CA . PRO A 1 92 ? 8.700 -0.270 7.883 1.00 98.00 92 PRO A CA 1
ATOM 695 C C . PRO A 1 92 ? 7.891 -1.047 6.847 1.00 98.00 92 PRO A C 1
ATOM 697 O O . PRO A 1 92 ? 7.028 -1.864 7.172 1.00 98.00 92 PRO A O 1
ATOM 700 N N . THR A 1 93 ? 8.230 -0.812 5.583 1.00 98.00 93 THR A N 1
ATOM 701 C CA . THR A 1 93 ? 7.687 -1.518 4.425 1.00 98.00 93 THR A CA 1
ATOM 702 C C . THR A 1 93 ? 8.814 -1.949 3.515 1.00 98.00 93 THR A C 1
ATOM 704 O O . THR A 1 93 ? 9.554 -1.111 3.000 1.00 98.00 93 THR A O 1
ATOM 707 N N . LEU A 1 94 ? 8.909 -3.250 3.279 1.00 97.75 94 LEU A N 1
ATOM 708 C CA . LEU A 1 94 ? 9.723 -3.796 2.209 1.00 97.75 94 LEU A CA 1
ATOM 709 C C . LEU A 1 94 ? 8.842 -3.917 0.970 1.00 97.75 94 LEU A C 1
ATOM 711 O O . LEU A 1 94 ? 7.919 -4.730 0.954 1.00 97.75 94 LEU A O 1
ATOM 715 N N . VAL A 1 95 ? 9.123 -3.116 -0.054 1.00 96.56 95 VAL A N 1
ATOM 716 C CA . VAL A 1 95 ? 8.514 -3.278 -1.378 1.00 96.56 95 VAL A CA 1
ATOM 717 C C . VAL A 1 95 ? 9.451 -4.085 -2.264 1.00 96.56 95 VAL A C 1
ATOM 719 O O . VAL A 1 95 ? 10.670 -3.904 -2.209 1.00 96.56 95 VAL A O 1
ATOM 722 N N . TYR A 1 96 ? 8.895 -4.969 -3.084 1.00 96.69 96 TYR A N 1
ATOM 723 C CA . TYR A 1 96 ? 9.667 -5.797 -4.003 1.00 96.69 96 TYR A CA 1
ATOM 724 C C . TYR A 1 96 ? 8.883 -6.081 -5.281 1.00 96.69 96 TYR A C 1
ATOM 726 O O . TYR A 1 96 ? 7.655 -6.169 -5.270 1.00 96.69 96 TYR A O 1
ATOM 734 N N . ARG A 1 97 ? 9.601 -6.240 -6.390 1.00 95.88 97 ARG A N 1
ATOM 735 C CA . ARG A 1 97 ? 9.024 -6.549 -7.700 1.00 95.88 97 ARG A CA 1
ATOM 736 C C . ARG A 1 97 ? 9.994 -7.307 -8.589 1.00 95.88 97 ARG A C 1
ATOM 738 O O . ARG A 1 97 ? 11.205 -7.289 -8.360 1.00 95.88 97 ARG A O 1
ATOM 745 N N . ARG A 1 98 ? 9.460 -7.948 -9.624 1.00 96.25 98 ARG A N 1
ATOM 746 C CA . ARG A 1 98 ? 10.251 -8.392 -10.773 1.00 96.25 98 ARG A CA 1
ATOM 747 C C . ARG A 1 98 ? 10.886 -7.184 -11.441 1.00 96.25 98 ARG A C 1
ATOM 749 O O . ARG A 1 98 ? 10.285 -6.114 -11.499 1.00 96.25 98 ARG A O 1
ATOM 756 N N . ASN A 1 99 ? 12.123 -7.359 -11.880 1.00 93.94 99 ASN A N 1
ATOM 757 C CA . ASN A 1 99 ? 12.892 -6.265 -12.438 1.00 93.94 99 ASN A CA 1
ATOM 758 C C . ASN A 1 99 ? 12.255 -5.769 -13.740 1.00 93.94 99 ASN A C 1
ATOM 760 O O . ASN A 1 99 ? 11.941 -6.572 -14.608 1.00 93.94 99 ASN A O 1
ATOM 764 N N . TRP A 1 100 ? 12.056 -4.458 -13.864 1.00 94.06 100 TRP A N 1
ATOM 765 C CA . TRP A 1 100 ? 11.545 -3.853 -15.096 1.00 94.06 100 TRP A CA 1
ATOM 766 C C . TRP A 1 100 ? 12.639 -3.617 -16.133 1.00 94.06 100 TRP A C 1
ATOM 768 O O . TRP A 1 100 ? 12.320 -3.410 -17.293 1.00 94.06 100 TRP A O 1
ATOM 778 N N . SER A 1 101 ? 13.916 -3.705 -15.757 1.00 91.25 101 SER A N 1
ATOM 779 C CA . SER A 1 101 ? 15.046 -3.601 -16.688 1.00 91.25 101 SER A CA 1
ATOM 780 C C . SER A 1 101 ? 15.060 -4.687 -17.765 1.00 91.25 101 SER A C 1
ATOM 782 O O . SER A 1 101 ? 15.756 -4.537 -18.760 1.00 91.25 101 SER A O 1
ATOM 784 N N . GLU A 1 102 ? 14.285 -5.762 -17.586 1.00 89.00 102 GLU A N 1
ATOM 785 C CA . GLU A 1 102 ? 14.064 -6.792 -18.609 1.00 89.00 102 GLU A CA 1
ATOM 786 C C . GLU A 1 102 ? 13.019 -6.391 -19.669 1.00 89.00 102 GLU A C 1
ATOM 788 O O . GLU A 1 102 ? 12.807 -7.135 -20.624 1.00 89.00 102 GLU A O 1
ATOM 793 N N . LEU A 1 103 ? 12.318 -5.267 -19.480 1.00 92.06 103 LEU A N 1
ATOM 794 C CA . LEU A 1 103 ? 11.310 -4.761 -20.406 1.00 92.06 103 LEU A CA 1
ATOM 795 C C . LEU A 1 103 ? 11.956 -3.850 -21.450 1.00 92.06 103 LEU A C 1
ATOM 797 O O . LEU A 1 103 ? 12.607 -2.858 -21.112 1.00 92.06 103 LEU A O 1
ATOM 801 N N . ASP A 1 104 ? 11.701 -4.149 -22.721 1.00 91.81 104 ASP A N 1
ATOM 802 C CA . ASP A 1 104 ? 12.099 -3.284 -23.827 1.00 91.81 104 ASP A CA 1
ATOM 803 C C . ASP A 1 104 ? 11.450 -1.902 -23.678 1.00 91.81 104 ASP A C 1
ATOM 805 O O . ASP A 1 104 ? 10.246 -1.788 -23.459 1.00 91.81 104 ASP A O 1
ATOM 809 N N . GLY A 1 105 ? 12.255 -0.842 -23.786 1.00 88.75 105 GLY A N 1
ATOM 810 C CA . GLY A 1 105 ? 11.788 0.540 -23.639 1.00 88.75 105 GLY A CA 1
ATOM 811 C C . GLY A 1 105 ? 11.691 1.047 -22.196 1.00 88.75 105 GLY A C 1
ATOM 812 O O . GLY A 1 105 ? 11.276 2.187 -21.996 1.00 88.75 105 GLY A O 1
ATOM 813 N N . TYR A 1 106 ? 12.096 0.262 -21.188 1.00 91.56 106 TYR A N 1
ATOM 814 C CA . TYR A 1 106 ? 12.093 0.733 -19.801 1.00 91.56 106 TYR A CA 1
ATOM 815 C C . TYR A 1 106 ? 13.096 1.866 -19.564 1.00 91.56 106 TYR A C 1
ATOM 817 O O . TYR A 1 106 ? 14.302 1.727 -19.790 1.00 91.56 106 TYR A O 1
ATOM 825 N N . ASN A 1 107 ? 12.607 2.984 -19.028 1.00 90.00 107 ASN A N 1
ATOM 826 C CA . ASN A 1 107 ? 13.445 4.103 -18.638 1.00 90.00 107 ASN A CA 1
ATOM 827 C C . ASN A 1 107 ? 14.035 3.878 -17.234 1.00 90.00 107 ASN A C 1
ATOM 829 O O . ASN A 1 107 ? 13.420 4.178 -16.210 1.00 90.00 107 ASN A O 1
ATOM 833 N N . LEU A 1 108 ? 15.282 3.406 -17.190 1.00 85.94 108 LEU A N 1
ATOM 834 C CA . LEU A 1 108 ? 16.0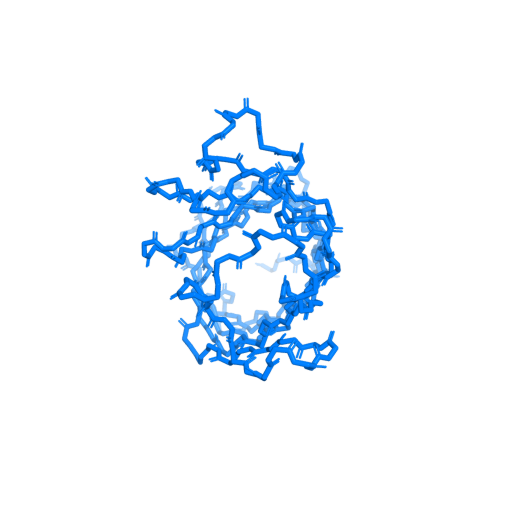32 3.166 -15.950 1.00 85.94 108 LEU A CA 1
ATOM 835 C C . LEU A 1 108 ? 16.198 4.412 -15.067 1.00 85.94 108 LEU A C 1
ATOM 837 O O . LEU A 1 108 ? 16.298 4.282 -13.846 1.00 85.94 108 LEU A O 1
ATOM 841 N N . SER A 1 109 ? 16.228 5.614 -15.655 1.00 84.00 109 SER A N 1
ATOM 842 C CA . SER A 1 109 ? 16.489 6.857 -14.910 1.00 84.00 109 SER A CA 1
ATOM 843 C C . SER A 1 109 ? 15.391 7.202 -13.900 1.00 84.00 109 SER A C 1
ATOM 845 O O . SER A 1 109 ? 15.642 7.937 -12.945 1.00 84.00 109 SER A O 1
ATOM 847 N N . THR A 1 110 ? 14.198 6.626 -14.065 1.00 81.62 110 THR A N 1
ATOM 848 C CA . THR A 1 110 ? 13.047 6.826 -13.176 1.00 81.62 110 THR A CA 1
ATOM 849 C C . THR A 1 110 ? 12.865 5.692 -12.167 1.00 81.62 110 THR A C 1
ATOM 851 O O . THR A 1 110 ? 11.875 5.663 -11.431 1.00 81.62 110 THR A O 1
ATOM 854 N N . SER A 1 111 ? 13.820 4.754 -12.079 1.00 84.06 111 SER A N 1
ATOM 855 C CA . SER A 1 111 ? 13.714 3.620 -11.161 1.00 84.06 111 SER A CA 1
ATOM 856 C C . SER A 1 111 ? 13.679 4.070 -9.699 1.00 84.06 111 SER A C 1
ATOM 858 O O . SER A 1 111 ? 14.629 4.628 -9.151 1.00 84.06 111 SER A O 1
ATOM 860 N N . PHE A 1 112 ? 12.573 3.751 -9.027 1.00 86.25 112 PHE A N 1
ATOM 861 C CA . PHE A 1 112 ? 12.449 3.895 -7.580 1.00 86.25 112 PHE A CA 1
ATOM 862 C C . PHE A 1 112 ? 13.172 2.778 -6.819 1.00 86.25 112 PHE A C 1
ATOM 864 O O . PHE A 1 112 ? 13.571 2.975 -5.670 1.00 86.25 112 PHE A O 1
ATOM 871 N N . PHE A 1 113 ? 13.314 1.594 -7.410 1.00 90.12 113 PHE A N 1
ATOM 872 C CA . PHE A 1 113 ? 13.878 0.444 -6.718 1.00 90.12 113 PHE A CA 1
ATOM 873 C C . PHE A 1 113 ? 15.399 0.384 -6.874 1.00 90.12 113 PHE A C 1
ATOM 875 O O . PHE A 1 113 ? 15.947 0.831 -7.881 1.00 90.12 113 PHE A O 1
ATOM 882 N N . GLY A 1 114 ? 16.066 -0.182 -5.865 1.00 86.44 114 GLY A N 1
ATOM 883 C CA . GLY A 1 114 ? 17.482 -0.527 -5.961 1.00 86.44 114 GLY A CA 1
ATOM 884 C C . GLY A 1 114 ? 17.695 -1.864 -6.675 1.00 86.44 114 GLY A C 1
ATOM 885 O O . GLY A 1 114 ? 16.749 -2.633 -6.864 1.00 86.44 114 GLY A O 1
ATOM 886 N N . GLY A 1 115 ? 18.951 -2.137 -7.020 1.00 84.00 115 GLY A N 1
ATOM 887 C CA . GLY A 1 115 ? 19.381 -3.337 -7.742 1.00 84.00 115 GLY A CA 1
ATOM 888 C C . GLY A 1 115 ? 20.035 -2.996 -9.080 1.00 84.00 115 GLY A C 1
ATOM 889 O O . GLY A 1 115 ? 19.928 -1.867 -9.565 1.00 84.00 115 GLY A O 1
ATOM 890 N N . ASN A 1 116 ? 20.718 -3.976 -9.657 1.00 87.69 116 ASN A N 1
ATOM 891 C CA . ASN A 1 116 ? 21.339 -3.879 -10.971 1.00 87.69 116 ASN A CA 1
ATOM 892 C C . ASN A 1 116 ? 20.328 -4.226 -12.082 1.00 87.69 116 ASN A C 1
ATOM 894 O O . ASN A 1 116 ? 19.355 -4.949 -11.835 1.00 87.69 116 ASN A O 1
ATOM 898 N N . PRO A 1 117 ? 20.532 -3.747 -13.322 1.00 87.31 117 PRO A N 1
ATOM 899 C CA . PRO A 1 117 ? 19.682 -4.106 -14.458 1.00 87.31 117 PRO A CA 1
ATOM 900 C C . PRO A 1 117 ? 19.567 -5.616 -14.713 1.00 87.31 117 PRO A C 1
ATOM 902 O O . PRO A 1 117 ? 18.525 -6.069 -15.174 1.00 87.31 117 PRO A O 1
ATOM 905 N N . GLU A 1 118 ? 20.590 -6.396 -14.365 1.00 89.44 118 GLU A N 1
ATOM 906 C CA . GLU A 1 118 ? 20.642 -7.848 -14.574 1.00 89.44 118 GLU A CA 1
ATOM 907 C C . GLU A 1 118 ? 19.956 -8.652 -13.454 1.00 89.44 118 GLU A C 1
ATOM 909 O O . GLU A 1 118 ? 19.783 -9.871 -13.569 1.00 89.44 118 GLU A O 1
ATOM 914 N N . ASP A 1 119 ? 19.560 -7.999 -12.357 1.00 92.94 119 ASP A N 1
ATOM 915 C CA . ASP A 1 119 ? 18.936 -8.679 -11.226 1.00 92.94 119 ASP A CA 1
ATOM 916 C C . ASP A 1 119 ? 17.539 -9.192 -11.596 1.00 92.94 119 ASP A C 1
ATOM 918 O O . ASP A 1 119 ? 16.767 -8.539 -12.290 1.00 92.94 119 ASP A O 1
ATOM 922 N N . LYS A 1 120 ? 17.141 -10.352 -11.066 1.00 94.06 120 LYS A N 1
ATOM 923 C CA . LYS A 1 120 ? 15.781 -10.891 -11.289 1.00 94.06 120 LYS A CA 1
ATOM 924 C C . LYS A 1 120 ? 14.700 -10.167 -10.484 1.00 94.06 120 LYS A C 1
ATOM 926 O O . LYS A 1 120 ? 13.509 -10.291 -10.783 1.00 94.06 120 LYS A O 1
ATOM 931 N N . TRP A 1 121 ? 15.112 -9.492 -9.418 1.00 94.88 121 TRP A N 1
ATOM 932 C CA . TRP A 1 121 ? 14.248 -8.863 -8.432 1.00 94.88 121 TRP A CA 1
ATOM 933 C C . TRP A 1 121 ? 14.824 -7.519 -8.037 1.00 94.88 121 TRP A C 1
ATOM 935 O O . TRP A 1 121 ? 16.027 -7.389 -7.846 1.00 94.88 121 TRP A O 1
ATOM 945 N N . GLN A 1 122 ? 13.936 -6.559 -7.840 1.00 95.31 122 GLN A N 1
ATOM 946 C CA . GLN A 1 122 ? 14.268 -5.266 -7.275 1.00 95.31 122 GLN A CA 1
ATOM 947 C C . GLN A 1 122 ? 13.502 -5.087 -5.969 1.00 95.31 122 GLN A C 1
ATOM 949 O O . GLN A 1 122 ? 12.352 -5.520 -5.846 1.00 95.31 122 GLN A O 1
ATOM 954 N N . TYR A 1 123 ? 14.123 -4.440 -4.990 1.00 95.88 123 TYR A N 1
ATOM 955 C CA . TYR A 1 123 ? 13.499 -4.181 -3.697 1.00 95.88 123 TYR A CA 1
ATOM 956 C C . TYR A 1 123 ? 13.919 -2.826 -3.135 1.00 95.88 123 TYR A C 1
ATOM 958 O O . TYR A 1 123 ? 14.944 -2.250 -3.507 1.00 95.88 123 TYR A O 1
ATOM 966 N N . ARG A 1 124 ? 13.095 -2.293 -2.234 1.00 95.38 124 ARG A N 1
ATOM 967 C CA . ARG A 1 124 ? 13.405 -1.077 -1.486 1.00 95.38 124 ARG A CA 1
ATOM 968 C C . ARG A 1 124 ? 12.754 -1.123 -0.114 1.00 95.38 124 ARG A C 1
ATOM 970 O O . ARG A 1 124 ? 11.585 -1.471 0.023 1.00 95.38 124 ARG A O 1
ATOM 977 N N . MET A 1 125 ? 13.525 -0.744 0.897 1.00 96.62 125 MET A N 1
ATOM 978 C CA . MET A 1 125 ? 13.021 -0.573 2.253 1.00 96.62 125 MET A CA 1
ATOM 979 C C . MET A 1 125 ? 12.570 0.875 2.458 1.00 96.62 125 MET A C 1
ATOM 981 O O . MET A 1 125 ? 13.327 1.811 2.194 1.00 96.62 125 MET A O 1
ATOM 985 N N . ILE A 1 126 ? 11.346 1.056 2.946 1.00 95.44 126 ILE A N 1
ATOM 986 C CA . ILE A 1 126 ? 10.763 2.347 3.315 1.00 95.44 126 ILE A CA 1
ATOM 987 C C . ILE A 1 126 ? 10.433 2.282 4.803 1.00 95.44 126 ILE A C 1
ATOM 989 O O . ILE A 1 126 ? 9.466 1.644 5.203 1.00 95.44 126 ILE A O 1
ATOM 993 N N . TRP A 1 127 ? 11.238 2.926 5.643 1.00 94.44 127 TRP A N 1
ATOM 994 C CA . TRP A 1 127 ? 11.111 2.811 7.102 1.00 94.44 127 TRP A CA 1
ATOM 995 C C . TRP A 1 127 ? 9.875 3.502 7.692 1.00 94.44 127 TRP A C 1
ATOM 997 O O . TRP A 1 127 ? 9.442 3.151 8.785 1.00 94.44 127 TRP A O 1
ATOM 1007 N N . TYR A 1 128 ? 9.313 4.474 6.976 1.00 93.56 128 TYR A N 1
ATOM 1008 C CA . TYR A 1 128 ? 8.256 5.366 7.457 1.00 93.56 128 TYR A CA 1
ATOM 1009 C C . TYR A 1 128 ? 7.056 5.423 6.498 1.00 93.56 128 TYR A C 1
ATOM 1011 O O . TYR A 1 128 ? 6.424 6.466 6.347 1.00 93.56 128 TYR A O 1
ATOM 1019 N N . ALA A 1 129 ? 6.737 4.317 5.820 1.00 94.94 129 ALA A N 1
ATOM 1020 C CA . ALA A 1 129 ? 5.598 4.296 4.906 1.00 94.94 129 ALA A CA 1
ATOM 1021 C C . ALA A 1 129 ? 4.290 4.483 5.685 1.00 94.94 129 ALA A C 1
ATOM 1023 O O . ALA A 1 129 ? 4.053 3.778 6.668 1.00 94.94 129 ALA A O 1
ATOM 1024 N N . GLY A 1 130 ? 3.462 5.430 5.243 1.00 94.94 130 GLY A N 1
ATOM 1025 C CA . GLY A 1 130 ? 2.179 5.742 5.863 1.00 94.94 130 GLY A CA 1
ATOM 1026 C C . GLY A 1 130 ? 1.001 4.998 5.229 1.00 94.94 130 GLY A C 1
ATOM 1027 O O . GLY A 1 130 ? 1.019 4.685 4.041 1.00 94.94 130 GLY A O 1
ATOM 1028 N N . GLU A 1 131 ? -0.055 4.774 6.006 1.00 96.31 131 GLU A N 1
ATOM 1029 C CA . GLU A 1 131 ? -1.358 4.290 5.532 1.00 96.31 131 GLU A CA 1
ATOM 1030 C C . GLU A 1 131 ? -2.475 5.072 6.231 1.00 96.31 131 GLU A C 1
ATOM 1032 O O . GLU A 1 131 ? -2.471 5.217 7.457 1.00 96.31 131 GLU A O 1
ATOM 1037 N N . PHE A 1 132 ? -3.476 5.499 5.463 1.00 97.75 132 PHE A N 1
ATOM 1038 C CA . PHE A 1 132 ? -4.796 5.830 5.989 1.00 97.75 132 PHE A CA 1
ATOM 1039 C C . PHE A 1 132 ? -5.785 4.731 5.632 1.00 97.75 132 PHE A C 1
ATOM 1041 O O . PHE A 1 132 ? -5.813 4.254 4.501 1.00 97.75 132 PHE A O 1
ATOM 1048 N N . GLU A 1 133 ? -6.628 4.337 6.579 1.00 98.06 133 GLU A N 1
ATOM 1049 C CA . GLU A 1 133 ? -7.661 3.335 6.340 1.00 98.06 133 GLU A CA 1
ATOM 1050 C C . GLU A 1 133 ? -9.003 3.788 6.881 1.00 98.06 133 GLU A C 1
ATOM 1052 O O . GLU A 1 133 ? -9.210 3.907 8.096 1.00 98.06 133 GLU A O 1
ATOM 1057 N N . TYR A 1 134 ? -9.926 3.975 5.953 1.00 98.19 134 TYR A N 1
ATOM 1058 C CA . TYR A 1 134 ? -11.317 4.232 6.243 1.00 98.19 134 TYR A CA 1
ATOM 1059 C C . TYR A 1 134 ? -12.086 2.916 6.342 1.00 98.19 134 TYR A C 1
ATOM 1061 O O . TYR A 1 134 ? -11.933 2.026 5.505 1.00 98.19 134 TYR A O 1
ATOM 1069 N N . ASN A 1 135 ? -12.936 2.800 7.355 1.00 98.00 135 ASN A N 1
ATOM 1070 C CA . ASN A 1 135 ? -13.761 1.630 7.599 1.00 98.00 135 ASN A CA 1
ATOM 1071 C C . ASN A 1 135 ? -15.225 2.035 7.803 1.00 98.00 135 ASN A C 1
ATOM 1073 O O . ASN A 1 135 ? -15.531 2.937 8.585 1.00 98.00 135 ASN A O 1
ATOM 1077 N N . TYR A 1 136 ? -16.126 1.312 7.143 1.00 97.94 136 TYR A N 1
ATOM 1078 C CA . TYR A 1 136 ? -17.569 1.387 7.338 1.00 97.94 136 TYR A CA 1
ATOM 1079 C C . TYR A 1 136 ? -18.095 0.055 7.873 1.00 97.94 136 TYR A C 1
ATOM 1081 O O . TYR A 1 136 ? -18.079 -0.957 7.171 1.00 97.94 136 TYR A O 1
ATOM 1089 N N . ARG A 1 137 ? -18.585 0.050 9.113 1.00 97.06 137 ARG A N 1
ATOM 1090 C CA . ARG A 1 137 ? -19.161 -1.130 9.762 1.00 97.06 137 ARG A CA 1
ATOM 1091 C C . ARG A 1 137 ? -20.554 -1.417 9.213 1.00 97.06 137 ARG A C 1
ATOM 1093 O O . ARG A 1 137 ? -21.499 -0.690 9.521 1.00 97.06 137 ARG A O 1
ATOM 1100 N N . PHE A 1 138 ? -20.699 -2.501 8.454 1.00 93.56 138 PHE A N 1
ATOM 1101 C CA . PHE A 1 138 ? -22.001 -2.943 7.940 1.00 93.56 138 PHE A CA 1
ATOM 1102 C C . PHE A 1 138 ? -22.632 -4.064 8.782 1.00 93.56 138 PHE A C 1
ATOM 1104 O O . PHE A 1 138 ? -23.856 -4.176 8.818 1.00 93.56 138 PHE A O 1
ATOM 1111 N N . LYS A 1 139 ? -21.823 -4.858 9.499 1.00 92.19 139 LYS A N 1
ATOM 1112 C CA . LYS A 1 139 ? -22.253 -5.862 10.495 1.00 92.19 139 LYS A CA 1
ATOM 1113 C C . LYS A 1 139 ? -21.415 -5.733 11.764 1.00 92.19 139 LYS A C 1
ATOM 1115 O O . LYS A 1 139 ? -20.350 -5.132 11.732 1.00 92.19 139 LYS A O 1
ATOM 1120 N N . GLU A 1 140 ? -21.849 -6.341 12.867 1.00 90.00 140 GLU A N 1
ATOM 1121 C CA . GLU A 1 140 ? -21.159 -6.248 14.168 1.00 90.00 140 GLU A CA 1
ATOM 1122 C C . GLU A 1 140 ? -19.657 -6.560 14.101 1.00 90.00 140 GLU A C 1
ATOM 1124 O O . GLU A 1 140 ? -18.857 -5.876 14.733 1.00 90.00 140 GLU A O 1
ATOM 1129 N N . ARG A 1 141 ? -19.271 -7.551 13.287 1.00 93.56 141 ARG A N 1
ATOM 1130 C CA . ARG A 1 141 ? -17.880 -8.003 13.130 1.00 93.56 141 ARG A CA 1
ATOM 1131 C C . ARG A 1 141 ? -17.299 -7.750 11.749 1.00 93.56 141 ARG A C 1
ATOM 1133 O O . ARG A 1 141 ? -16.256 -8.319 11.424 1.00 93.56 141 ARG A O 1
ATOM 1140 N N . THR A 1 142 ? -17.957 -6.962 10.906 1.00 96.25 142 THR A N 1
ATOM 1141 C CA . THR A 1 142 ? -17.525 -6.822 9.514 1.00 96.25 142 THR A CA 1
ATOM 1142 C C . THR A 1 142 ? -17.624 -5.390 9.026 1.00 96.25 142 THR A C 1
ATOM 1144 O O . THR A 1 142 ? -18.696 -4.777 9.054 1.00 96.25 142 THR A O 1
ATOM 1147 N N . ASP A 1 143 ? -16.491 -4.900 8.528 1.00 97.56 143 ASP A N 1
ATOM 1148 C CA . ASP A 1 143 ? -16.362 -3.572 7.954 1.00 97.56 143 ASP A CA 1
ATOM 1149 C C . ASP A 1 143 ? -15.979 -3.670 6.478 1.00 97.56 143 ASP A C 1
ATOM 1151 O O . ASP A 1 143 ? -15.163 -4.509 6.081 1.00 97.56 143 ASP A O 1
ATOM 1155 N N . PHE A 1 144 ? -16.534 -2.773 5.670 1.00 97.88 144 PHE A N 1
ATOM 1156 C CA . PHE A 1 144 ? -15.973 -2.447 4.370 1.00 97.88 144 PHE A CA 1
ATOM 1157 C C . PHE A 1 144 ? -14.815 -1.489 4.612 1.00 97.88 144 PHE A C 1
ATOM 1159 O O . PHE A 1 144 ? -14.942 -0.553 5.401 1.00 97.88 144 PHE A O 1
ATOM 1166 N N . SER A 1 145 ? -13.680 -1.743 3.979 1.00 97.69 145 SER A N 1
ATOM 1167 C CA . SER A 1 145 ? -12.427 -1.082 4.307 1.00 97.69 145 SER A CA 1
ATOM 1168 C C . SER A 1 145 ? -11.734 -0.589 3.052 1.00 97.69 145 SER A C 1
ATOM 1170 O O . SER A 1 145 ? -11.530 -1.365 2.119 1.00 97.69 145 SER A O 1
ATOM 1172 N N . VAL A 1 146 ? -11.320 0.675 3.065 1.00 97.50 146 VAL A N 1
ATOM 1173 C CA . VAL A 1 146 ? -10.543 1.316 2.003 1.00 97.50 146 VAL A CA 1
ATOM 1174 C C . VAL A 1 146 ? -9.234 1.810 2.605 1.00 97.50 146 VAL A C 1
ATOM 1176 O O . VAL A 1 146 ? -9.250 2.594 3.549 1.00 97.50 146 VAL A O 1
ATOM 1179 N N . SER A 1 147 ? -8.110 1.333 2.077 1.00 97.19 147 SER A N 1
ATOM 1180 C CA . SER A 1 147 ? -6.769 1.818 2.408 1.00 97.19 147 SER A CA 1
ATOM 1181 C C . SER A 1 147 ? -6.265 2.766 1.336 1.00 97.19 147 SER A C 1
ATOM 1183 O O . SER A 1 147 ? -6.485 2.540 0.146 1.00 97.19 147 SER A O 1
ATOM 1185 N N . PHE A 1 148 ? -5.524 3.768 1.781 1.00 96.94 148 PHE A N 1
ATOM 1186 C CA . PHE A 1 148 ? -4.829 4.739 0.966 1.00 96.94 148 PHE A CA 1
ATOM 1187 C C . PHE A 1 148 ? -3.385 4.877 1.453 1.00 96.94 148 PHE A C 1
ATOM 1189 O O . PHE A 1 148 ? -3.143 5.165 2.628 1.00 96.94 148 PHE A O 1
ATOM 1196 N N . VAL A 1 149 ? -2.434 4.674 0.544 1.00 95.44 149 VAL A N 1
ATOM 1197 C CA . VAL A 1 149 ? -0.997 4.830 0.799 1.00 95.44 149 VAL A CA 1
ATOM 1198 C C . VAL A 1 149 ? -0.502 6.067 0.043 1.00 95.44 149 VAL A C 1
ATOM 1200 O O . VAL A 1 149 ? -0.473 6.049 -1.192 1.00 95.44 149 VAL A O 1
ATOM 1203 N N . PRO A 1 150 ? -0.125 7.151 0.745 1.00 91.31 150 PRO A N 1
ATOM 1204 C CA . PRO A 1 150 ? 0.364 8.369 0.115 1.00 91.31 150 PRO A CA 1
ATOM 1205 C C . PRO A 1 150 ? 1.862 8.256 -0.210 1.00 91.31 150 PRO A C 1
ATOM 1207 O O . PRO A 1 150 ? 2.706 8.553 0.630 1.00 91.31 150 PRO A O 1
ATOM 1210 N N . GLY A 1 151 ? 2.210 7.859 -1.436 1.00 87.44 151 GLY A N 1
ATOM 1211 C CA . GLY A 1 151 ? 3.592 7.890 -1.948 1.00 87.44 151 GLY A CA 1
ATOM 1212 C C . GLY A 1 151 ? 3.859 9.058 -2.907 1.00 87.44 151 GLY A C 1
ATOM 1213 O O . GLY A 1 151 ? 4.651 8.937 -3.845 1.00 87.44 151 GLY A O 1
ATOM 1214 N N . TYR A 1 152 ? 3.181 10.193 -2.694 1.00 82.50 152 TYR A N 1
ATOM 1215 C CA . TYR A 1 152 ? 3.411 11.428 -3.446 1.00 82.50 152 TYR A CA 1
ATOM 1216 C C . TYR A 1 152 ? 4.898 11.841 -3.381 1.00 82.50 152 TYR A C 1
ATOM 1218 O O . TYR A 1 152 ? 5.506 11.736 -2.315 1.00 82.50 152 TYR A O 1
ATOM 1226 N N . PRO A 1 153 ? 5.492 12.353 -4.475 1.00 79.75 153 PRO A N 1
ATOM 1227 C CA . PRO A 1 153 ? 4.873 12.655 -5.770 1.00 79.75 153 PRO A CA 1
ATOM 1228 C C . PRO A 1 153 ? 4.843 11.493 -6.766 1.00 79.75 153 PRO A C 1
ATOM 1230 O O . PRO A 1 153 ? 4.373 11.698 -7.880 1.00 79.75 153 PRO A O 1
ATOM 1233 N N . ASN A 1 154 ? 5.353 10.317 -6.401 1.00 83.56 154 ASN A N 1
ATOM 1234 C CA . ASN A 1 154 ? 5.626 9.255 -7.368 1.00 83.56 154 ASN A CA 1
ATOM 1235 C C . ASN A 1 154 ? 4.396 8.383 -7.620 1.00 83.56 154 ASN A C 1
ATOM 1237 O O . ASN A 1 154 ? 3.934 8.287 -8.750 1.00 83.56 154 ASN A O 1
ATOM 1241 N N . ILE A 1 155 ? 3.856 7.762 -6.570 1.00 87.88 155 ILE A N 1
ATOM 1242 C CA . ILE A 1 155 ? 2.758 6.803 -6.707 1.00 87.88 155 ILE A CA 1
ATOM 1243 C C . ILE A 1 155 ? 1.889 6.800 -5.457 1.00 87.88 155 ILE A C 1
ATOM 1245 O O . ILE A 1 155 ? 2.383 6.829 -4.335 1.00 87.88 155 ILE A O 1
ATOM 1249 N N . MET A 1 156 ? 0.578 6.772 -5.630 1.00 93.56 156 MET A N 1
ATOM 1250 C CA . MET A 1 156 ? -0.379 6.666 -4.534 1.00 93.56 156 MET A CA 1
ATOM 1251 C C . MET A 1 156 ? -1.245 5.445 -4.793 1.00 93.56 156 MET A C 1
ATOM 1253 O O . MET A 1 156 ? -1.675 5.233 -5.923 1.00 93.56 156 MET A O 1
ATOM 1257 N N . SER A 1 157 ? -1.508 4.639 -3.769 1.00 94.50 157 SER A N 1
ATOM 1258 C CA . SER A 1 157 ? -2.220 3.374 -3.965 1.00 94.50 157 SER A CA 1
ATOM 1259 C C . SER A 1 157 ? -3.511 3.322 -3.169 1.00 94.50 157 SER A C 1
ATOM 1261 O O . SER A 1 157 ? -3.554 3.726 -2.003 1.00 94.50 157 SER A O 1
ATOM 1263 N N . LEU A 1 158 ? -4.551 2.777 -3.798 1.00 95.62 158 LEU A N 1
ATOM 1264 C CA . LEU A 1 158 ? -5.820 2.455 -3.164 1.00 95.62 158 LEU A CA 1
ATOM 1265 C C . LEU A 1 158 ? -6.031 0.943 -3.127 1.00 95.62 158 LEU A C 1
ATOM 1267 O O . LEU A 1 158 ? -5.725 0.197 -4.060 1.00 95.62 158 LEU A O 1
ATOM 1271 N N . SER A 1 159 ? -6.583 0.482 -2.014 1.00 96.69 159 SER A N 1
ATOM 1272 C CA . SER A 1 159 ? -6.994 -0.907 -1.834 1.00 96.69 159 SER A CA 1
ATOM 1273 C C . SER A 1 159 ? -8.333 -0.949 -1.133 1.00 96.69 159 SER A C 1
ATOM 1275 O O . SER A 1 159 ? -8.582 -0.157 -0.227 1.00 96.69 159 SER A O 1
ATOM 1277 N N . PHE A 1 160 ? -9.190 -1.886 -1.510 1.00 96.62 160 PHE A N 1
ATOM 1278 C CA . PHE A 1 160 ? -10.527 -1.998 -0.942 1.00 96.62 160 PHE A CA 1
ATOM 1279 C C . PHE A 1 160 ? -10.886 -3.448 -0.659 1.00 96.62 160 PHE A C 1
ATOM 1281 O O . PHE A 1 160 ? -10.437 -4.367 -1.340 1.00 96.62 160 PHE A O 1
ATOM 1288 N N . GLY A 1 161 ? -11.689 -3.672 0.371 1.00 97.25 161 GLY A N 1
ATOM 1289 C CA . GLY A 1 161 ? -12.137 -5.011 0.717 1.00 97.25 161 GLY A CA 1
ATOM 1290 C C . GLY A 1 161 ? -12.805 -5.071 2.073 1.00 97.25 161 GLY A C 1
ATOM 1291 O O . GLY A 1 161 ? -13.494 -4.141 2.488 1.00 97.25 161 GLY A O 1
ATOM 1292 N N . VAL A 1 162 ? -12.610 -6.190 2.759 1.00 97.62 162 VAL A N 1
ATOM 1293 C CA . VAL A 1 162 ? -13.350 -6.526 3.972 1.00 97.62 162 VAL A CA 1
ATOM 1294 C C . VAL A 1 162 ? -12.395 -6.671 5.146 1.00 97.62 162 VAL A C 1
ATOM 1296 O O . VAL A 1 162 ? -11.364 -7.344 5.056 1.00 97.62 162 VAL A O 1
ATOM 1299 N N . ARG A 1 163 ? -12.767 -6.072 6.278 1.00 97.06 163 ARG A N 1
ATOM 1300 C CA . ARG A 1 163 ? -12.162 -6.334 7.584 1.00 97.06 163 ARG A CA 1
ATOM 1301 C C . ARG A 1 163 ? -13.126 -7.153 8.432 1.00 97.06 163 ARG A C 1
ATOM 1303 O O . ARG A 1 163 ? -14.286 -6.787 8.588 1.00 97.06 163 ARG A O 1
ATOM 1310 N N . TYR A 1 164 ? -12.617 -8.236 9.006 1.00 96.44 164 TYR A N 1
ATOM 1311 C CA . TYR A 1 164 ? -13.324 -9.089 9.949 1.00 96.44 164 TYR A CA 1
ATOM 1312 C C . TYR A 1 164 ? -12.684 -9.019 11.342 1.00 96.44 164 TYR A C 1
ATOM 1314 O O . TYR A 1 164 ? -11.465 -9.193 11.499 1.00 96.44 164 TYR A O 1
ATOM 1322 N N . TRP A 1 165 ? -13.518 -8.779 12.352 1.00 94.00 165 TRP A N 1
ATOM 1323 C CA . TRP A 1 165 ? -13.131 -8.722 13.760 1.00 94.00 165 TRP A CA 1
ATOM 1324 C C . TRP A 1 165 ? -13.181 -10.124 14.379 1.00 94.00 165 TRP A C 1
ATOM 1326 O O . TRP A 1 165 ? -14.237 -10.748 14.446 1.00 94.00 165 TRP A O 1
ATOM 1336 N N . LEU A 1 166 ? -12.025 -10.631 14.823 1.00 89.31 166 LEU A N 1
ATOM 1337 C CA . LEU A 1 166 ? -11.910 -11.976 15.412 1.00 89.31 166 LEU A CA 1
ATOM 1338 C C . LEU A 1 166 ? -12.526 -12.059 16.816 1.00 89.31 166 LEU A C 1
ATOM 1340 O O . LEU A 1 166 ? -12.998 -13.116 17.223 1.00 89.31 166 LEU A O 1
ATOM 1344 N N . LYS A 1 167 ? -12.533 -10.939 17.539 1.00 82.94 167 LYS A N 1
ATOM 1345 C CA . LYS A 1 167 ? -13.226 -10.754 18.815 1.00 82.94 167 LYS A CA 1
ATOM 1346 C C . LYS A 1 167 ? -14.244 -9.629 18.656 1.00 82.94 167 LYS A C 1
ATOM 1348 O O . LYS A 1 167 ? -14.073 -8.776 17.785 1.00 82.94 167 LYS A O 1
ATOM 1353 N N . ASN A 1 168 ? -15.294 -9.633 19.475 1.00 70.12 168 ASN A N 1
ATOM 1354 C CA . ASN A 1 168 ? -16.161 -8.459 19.578 1.00 70.12 168 ASN A CA 1
ATOM 1355 C C . ASN A 1 168 ? -15.318 -7.262 20.031 1.00 70.12 168 ASN A C 1
ATOM 1357 O O . ASN A 1 168 ? -14.395 -7.438 20.824 1.00 70.12 168 ASN A O 1
ATOM 1361 N N . LYS A 1 169 ? -15.628 -6.073 19.509 1.00 60.78 169 LYS A N 1
ATOM 1362 C CA . LYS A 1 169 ? -15.162 -4.835 20.138 1.00 60.78 169 LYS A CA 1
ATOM 1363 C C . LYS A 1 169 ? -15.923 -4.718 21.458 1.00 60.78 169 LYS A C 1
ATOM 1365 O O . LYS A 1 169 ? -17.153 -4.793 21.416 1.00 60.78 169 LYS A O 1
ATOM 1370 N N . GLU A 1 170 ? -15.199 -4.669 22.571 1.00 51.66 170 GLU A N 1
ATOM 1371 C CA . GLU A 1 170 ? -15.774 -4.363 23.889 1.00 51.66 170 GLU A CA 1
ATOM 1372 C C . GLU A 1 170 ? -16.296 -2.921 23.928 1.00 51.66 170 GLU A C 1
ATOM 1374 O O . GLU A 1 170 ? -15.740 -2.058 23.204 1.00 51.66 170 GLU A O 1
#